Protein AF-A0A6B3CL07-F1 (afdb_monomer)

pLDDT: mean 94.07, std 7.87, range [53.91, 98.44]

Foldseek 3Di:
DPQADPLGWGWDWDDDPVVVPTDIDTQQVVLLCVVPNPVQADPQWDWAALVPRRHDNDNVRTHIDHPVVNVVSCVVVVVD

Structure (mmCIF, N/CA/C/O backbone):
data_AF-A0A6B3CL07-F1
#
_entry.id   AF-A0A6B3CL07-F1
#
loop_
_atom_site.group_PDB
_atom_site.id
_atom_site.type_symbol
_atom_site.label_atom_id
_atom_site.label_alt_id
_atom_site.label_comp_id
_atom_site.label_asym_id
_atom_site.label_entity_id
_atom_site.label_seq_id
_atom_site.pdbx_PDB_ins_code
_atom_site.Cartn_x
_atom_site.Cartn_y
_atom_site.Cartn_z
_atom_site.occupancy
_atom_site.B_iso_or_equiv
_atom_site.auth_seq_id
_atom_site.auth_comp_id
_atom_site.auth_asym_id
_atom_site.auth_atom_id
_atom_site.pdbx_PDB_model_num
ATOM 1 N N . LEU A 1 1 ? 9.106 16.670 5.863 1.00 56.25 1 LEU A N 1
ATOM 2 C CA . LEU A 1 1 ? 7.787 17.203 5.435 1.00 56.25 1 LEU A CA 1
ATOM 3 C C . LEU A 1 1 ? 6.696 16.411 6.147 1.00 56.25 1 LEU A C 1
ATOM 5 O O . LEU A 1 1 ? 6.764 15.194 6.114 1.00 56.25 1 LEU A O 1
ATOM 9 N N . GLY A 1 2 ? 5.746 17.075 6.817 1.00 84.19 2 GLY A N 1
ATOM 10 C CA . GLY A 1 2 ? 4.840 16.481 7.820 1.00 84.19 2 GLY A CA 1
ATOM 11 C C . GLY A 1 2 ? 4.242 15.106 7.485 1.00 84.19 2 GLY A C 1
ATOM 12 O O . GLY A 1 2 ? 4.552 14.132 8.159 1.00 84.19 2 GLY A O 1
ATOM 13 N N . ALA A 1 3 ? 3.400 15.015 6.452 1.00 89.19 3 ALA A N 1
ATOM 14 C CA . ALA A 1 3 ? 2.669 13.790 6.100 1.00 89.19 3 ALA A CA 1
ATOM 15 C C . ALA A 1 3 ? 3.404 12.865 5.103 1.00 89.19 3 ALA A C 1
ATOM 17 O O . ALA A 1 3 ? 2.783 11.966 4.539 1.00 89.19 3 ALA A O 1
ATOM 18 N N . ILE A 1 4 ? 4.702 13.073 4.854 1.00 94.50 4 ILE A N 1
ATOM 19 C CA . ILE A 1 4 ? 5.503 12.277 3.909 1.00 94.50 4 ILE A CA 1
ATOM 20 C C . ILE A 1 4 ? 6.583 11.511 4.682 1.00 94.50 4 ILE A C 1
ATOM 22 O O . ILE A 1 4 ? 7.303 12.097 5.490 1.00 94.50 4 ILE A O 1
ATOM 26 N N . SER A 1 5 ? 6.695 10.198 4.456 1.00 92.69 5 SER A N 1
ATOM 27 C CA . SER A 1 5 ? 7.724 9.358 5.083 1.00 92.69 5 SER A CA 1
ATOM 28 C C . SER A 1 5 ? 9.120 9.633 4.522 1.00 92.69 5 SER A C 1
ATOM 30 O O . SER A 1 5 ? 9.274 10.222 3.457 1.00 92.69 5 SER A O 1
ATOM 32 N N . SER A 1 6 ? 10.156 9.129 5.198 1.00 93.31 6 SER A N 1
ATOM 33 C CA . SER A 1 6 ? 11.544 9.199 4.713 1.00 93.31 6 SER A CA 1
ATOM 34 C C . SER A 1 6 ? 11.761 8.533 3.346 1.00 93.31 6 SER A C 1
ATOM 36 O O . SER A 1 6 ? 12.687 8.901 2.639 1.00 93.31 6 SER A O 1
ATOM 38 N N . SER A 1 7 ? 10.892 7.596 2.951 1.00 91.44 7 SER A N 1
ATOM 39 C CA . SER A 1 7 ? 10.883 6.966 1.622 1.00 91.44 7 SER A CA 1
ATOM 40 C C . SER A 1 7 ? 10.035 7.700 0.567 1.00 91.44 7 SER A C 1
ATOM 42 O O . SER A 1 7 ? 9.820 7.170 -0.520 1.00 91.44 7 SER A O 1
ATOM 44 N N . GLY A 1 8 ? 9.497 8.884 0.883 1.00 94.94 8 GLY A N 1
ATOM 45 C CA . GLY A 1 8 ? 8.707 9.706 -0.043 1.00 94.94 8 GLY A CA 1
ATOM 46 C C . GLY A 1 8 ? 7.214 9.363 -0.124 1.00 94.94 8 GLY A C 1
ATOM 47 O O . GLY A 1 8 ? 6.472 10.044 -0.826 1.00 94.94 8 GLY A O 1
ATOM 48 N N . HIS A 1 9 ? 6.730 8.350 0.604 1.00 96.19 9 HIS A N 1
ATOM 49 C CA . HIS A 1 9 ? 5.311 7.989 0.573 1.00 96.19 9 HIS A CA 1
ATOM 50 C C . HIS A 1 9 ? 4.457 8.897 1.456 1.00 96.19 9 HIS A C 1
ATOM 52 O O . HIS A 1 9 ? 4.780 9.141 2.621 1.00 96.19 9 HIS A O 1
ATOM 58 N N . GLY A 1 10 ? 3.290 9.288 0.944 1.00 96.81 10 GLY A N 1
ATOM 59 C CA . GLY A 1 10 ? 2.249 9.912 1.755 1.00 96.81 10 GLY A CA 1
ATOM 60 C C . GLY A 1 10 ? 1.750 8.981 2.867 1.00 96.81 10 GLY A C 1
ATOM 61 O O . GLY A 1 10 ? 1.573 7.772 2.670 1.00 96.81 10 GLY A O 1
ATOM 62 N N . LYS A 1 11 ? 1.496 9.548 4.045 1.00 96.44 11 LYS A N 1
ATOM 63 C CA . LYS A 1 11 ? 0.912 8.885 5.215 1.00 96.44 11 LYS A CA 1
ATOM 64 C C . LYS A 1 11 ? -0.277 9.696 5.711 1.00 96.44 11 LYS A C 1
ATOM 66 O O . LYS A 1 11 ? -0.204 10.916 5.809 1.00 96.44 11 LYS A O 1
ATOM 71 N N . LEU A 1 12 ? -1.360 9.020 6.079 1.00 94.88 12 LEU A N 1
ATOM 72 C CA . LEU A 1 12 ? -2.514 9.666 6.704 1.00 94.88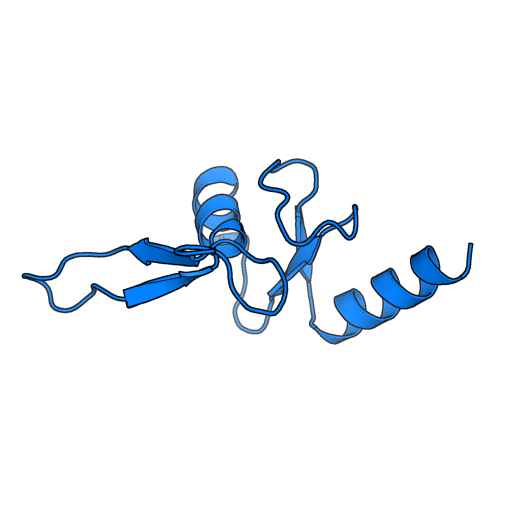 12 LEU A CA 1
ATOM 73 C C . LEU A 1 12 ? -3.154 8.770 7.758 1.00 94.88 12 LEU A C 1
ATOM 75 O O . LEU A 1 12 ? -2.937 7.561 7.778 1.00 94.88 12 LEU A O 1
ATOM 79 N N . ARG A 1 13 ? -3.955 9.361 8.642 1.00 95.44 13 ARG A N 1
ATOM 80 C CA . ARG A 1 13 ? -4.751 8.614 9.617 1.00 95.44 13 ARG A CA 1
ATOM 81 C C . ARG A 1 13 ? -6.104 8.254 9.008 1.00 95.44 13 ARG A C 1
ATOM 83 O O . ARG A 1 13 ? -6.821 9.142 8.566 1.00 95.44 13 ARG A O 1
ATOM 90 N N . ALA A 1 14 ? -6.461 6.975 9.040 1.00 95.12 14 ALA A N 1
ATOM 91 C CA . ALA A 1 14 ? -7.746 6.452 8.579 1.00 95.12 14 ALA A CA 1
ATOM 92 C C . ALA A 1 14 ? -8.409 5.603 9.677 1.00 95.12 14 ALA A C 1
ATOM 94 O O . ALA A 1 14 ? -7.728 5.122 10.584 1.00 95.12 14 ALA A O 1
ATOM 95 N N . GLY A 1 15 ? -9.731 5.427 9.604 1.00 95.56 15 GLY A N 1
ATOM 96 C CA . GLY A 1 15 ? -10.531 4.704 10.603 1.00 95.56 15 GLY A CA 1
ATOM 97 C C . GLY A 1 15 ? -11.113 5.600 11.704 1.00 95.56 15 GLY A C 1
ATOM 98 O O . GLY A 1 15 ? -10.944 6.819 11.698 1.00 95.56 15 GLY A O 1
ATOM 99 N N . SER A 1 16 ? -11.807 4.996 12.670 1.00 97.31 16 SER A N 1
ATOM 100 C CA . SER A 1 16 ? -12.533 5.707 13.732 1.00 97.31 16 SER A CA 1
ATOM 101 C C . SER A 1 16 ? -11.798 5.622 15.067 1.00 97.31 16 SER A C 1
ATOM 103 O O . SER A 1 16 ? -11.432 4.537 15.516 1.00 97.31 16 SER A O 1
ATOM 105 N N . ARG A 1 17 ? -11.601 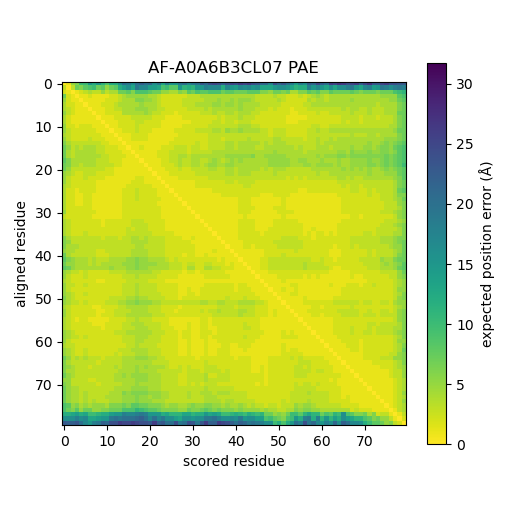6.767 15.737 1.00 95.31 17 ARG A N 1
ATOM 106 C CA . ARG A 1 17 ? -11.033 6.792 17.099 1.00 95.31 17 ARG A CA 1
ATOM 107 C C . ARG A 1 17 ? -11.989 6.164 18.112 1.00 95.31 17 ARG A C 1
ATOM 109 O O . ARG A 1 17 ? -11.553 5.367 18.929 1.00 95.31 17 ARG A O 1
ATOM 116 N N . LYS A 1 18 ? -13.289 6.475 18.013 1.00 98.00 18 LYS A N 1
ATOM 117 C CA . LYS A 1 18 ? -14.330 5.938 18.906 1.00 98.00 18 LYS A CA 1
ATOM 118 C C . LYS A 1 18 ? -14.436 4.415 18.805 1.00 98.00 18 LYS A C 1
ATOM 120 O O . LYS A 1 18 ? -14.606 3.756 19.818 1.00 98.00 18 LYS A O 1
ATOM 125 N N . ALA A 1 19 ? -14.322 3.871 17.593 1.00 97.69 19 ALA A N 1
ATOM 126 C CA . ALA A 1 19 ? -14.389 2.428 17.363 1.00 97.69 19 ALA A CA 1
ATOM 127 C C . ALA A 1 19 ? -13.036 1.711 17.541 1.00 97.69 19 ALA A C 1
ATOM 129 O O . ALA A 1 19 ? -12.948 0.522 17.263 1.00 97.69 19 ALA A O 1
ATOM 130 N N . GLY A 1 20 ? -11.964 2.417 17.925 1.00 97.50 20 GLY A N 1
ATOM 131 C CA . GLY A 1 20 ? -10.634 1.821 18.096 1.00 97.50 20 GLY A CA 1
ATOM 132 C C . GLY A 1 20 ? -9.939 1.372 16.801 1.00 97.50 20 GLY A C 1
ATOM 133 O O . GLY A 1 20 ? -8.904 0.722 16.865 1.00 97.50 20 GLY A O 1
ATOM 134 N N . THR A 1 21 ? -10.456 1.728 15.620 1.00 96.69 21 THR A N 1
ATOM 135 C CA . THR A 1 21 ? -9.898 1.316 14.314 1.00 96.69 21 THR A CA 1
ATOM 136 C C . THR A 1 21 ? -8.955 2.349 13.693 1.00 96.69 21 THR A C 1
ATOM 138 O O . THR A 1 21 ? -8.422 2.136 12.603 1.00 96.69 21 THR A O 1
ATOM 141 N N . SER A 1 22 ? -8.752 3.493 14.355 1.00 97.19 22 SER A N 1
ATOM 142 C CA . SER A 1 22 ? -7.921 4.578 13.832 1.00 97.19 22 SER A CA 1
ATOM 143 C C . SER A 1 22 ? -6.436 4.216 13.797 1.00 97.19 22 SER A C 1
ATOM 145 O O . SER A 1 22 ? -5.807 4.037 14.840 1.00 97.19 22 SER A O 1
ATOM 147 N N . ARG A 1 23 ? -5.834 4.233 12.607 1.00 96.62 23 ARG A N 1
ATOM 148 C CA . ARG A 1 23 ? -4.404 3.958 12.401 1.00 96.62 23 ARG A CA 1
ATOM 149 C C . ARG A 1 23 ? -3.803 4.839 11.312 1.00 96.62 23 ARG A C 1
ATOM 151 O O . ARG A 1 23 ? -4.522 5.371 10.469 1.00 96.62 23 ARG A O 1
ATOM 158 N N . VAL A 1 24 ? -2.482 5.000 11.337 1.00 95.69 24 VAL A N 1
ATOM 159 C CA . VAL A 1 24 ? -1.747 5.626 10.230 1.00 95.69 24 VAL A CA 1
ATOM 160 C C . VAL A 1 24 ? -1.562 4.590 9.125 1.00 95.69 24 VAL A C 1
ATOM 162 O O . VAL A 1 24 ? -1.121 3.475 9.388 1.00 95.69 24 VAL A O 1
ATOM 165 N N . VAL A 1 25 ? -1.911 4.954 7.897 1.00 95.69 25 VAL A N 1
ATOM 166 C CA . VAL A 1 25 ? -1.820 4.115 6.698 1.00 95.69 25 VAL A CA 1
ATOM 167 C C . VAL A 1 25 ? -0.986 4.807 5.624 1.00 95.69 25 VAL A C 1
ATOM 169 O O . VAL A 1 25 ? -0.794 6.025 5.653 1.00 95.69 25 VAL A O 1
ATOM 172 N N . THR A 1 26 ? -0.484 4.029 4.665 1.00 96.81 26 THR A N 1
ATOM 173 C CA . THR A 1 26 ? 0.155 4.568 3.459 1.00 96.81 26 THR A CA 1
ATOM 174 C C . THR A 1 26 ? -0.906 5.046 2.475 1.00 96.81 26 THR A C 1
ATOM 176 O O . THR A 1 26 ? -1.869 4.323 2.219 1.00 96.81 26 THR A O 1
ATOM 179 N N . ALA A 1 27 ? -0.717 6.244 1.921 1.00 97.31 27 ALA A N 1
ATOM 180 C CA . ALA A 1 27 ? -1.693 6.899 1.056 1.00 97.31 27 ALA A CA 1
ATOM 181 C C . ALA A 1 27 ? -2.057 6.049 -0.167 1.00 97.31 27 ALA A C 1
ATOM 183 O O . ALA A 1 27 ? -3.237 5.783 -0.370 1.00 97.31 27 ALA A O 1
ATOM 184 N N . HIS A 1 28 ? -1.067 5.517 -0.893 1.00 97.44 28 HIS A N 1
ATOM 185 C CA . HIS A 1 28 ? -1.338 4.730 -2.100 1.00 97.44 28 HIS A CA 1
ATOM 186 C C . HIS A 1 28 ? -2.044 3.398 -1.804 1.00 97.44 28 HIS A C 1
ATOM 188 O O . HIS A 1 28 ? -2.830 2.932 -2.617 1.00 97.44 28 HIS A O 1
ATOM 194 N N . VAL A 1 29 ? -1.820 2.789 -0.631 1.00 97.44 29 VAL A N 1
ATOM 195 C CA . VAL A 1 29 ? -2.512 1.542 -0.256 1.00 97.44 29 VAL A CA 1
ATOM 196 C C . VAL A 1 29 ? -3.984 1.824 0.010 1.00 97.44 29 VAL A C 1
ATOM 198 O O . VAL A 1 29 ? -4.853 1.105 -0.476 1.00 97.44 29 VAL A O 1
ATOM 201 N N . LEU A 1 30 ? -4.274 2.896 0.754 1.00 97.25 30 LEU A N 1
ATOM 202 C CA . LEU A 1 30 ? -5.651 3.325 0.972 1.00 97.25 30 LEU A CA 1
ATOM 203 C C . LEU A 1 30 ? -6.318 3.730 -0.350 1.00 97.25 30 LEU A C 1
ATOM 205 O O . LEU A 1 30 ? -7.438 3.305 -0.615 1.00 97.25 30 LEU A O 1
ATOM 209 N N . GLY A 1 31 ? -5.628 4.517 -1.177 1.00 97.75 31 GLY A N 1
ATOM 210 C CA . GLY A 1 31 ? -6.113 4.953 -2.484 1.00 97.75 31 GLY A CA 1
ATOM 211 C C . GLY A 1 31 ? -6.433 3.781 -3.411 1.00 97.75 31 GLY A C 1
ATOM 212 O O . GLY A 1 31 ? -7.500 3.771 -4.017 1.00 97.75 31 GLY A O 1
ATOM 213 N N . TYR A 1 32 ? -5.572 2.761 -3.456 1.00 98.44 32 TYR A N 1
ATOM 214 C CA . TYR A 1 32 ? -5.803 1.549 -4.242 1.00 98.44 32 TYR A CA 1
ATOM 215 C C . TYR A 1 32 ? -7.088 0.833 -3.818 1.00 98.44 32 TYR A C 1
ATOM 217 O O . TYR A 1 32 ? -7.928 0.512 -4.654 1.00 98.44 32 TYR A O 1
ATOM 225 N N . VAL A 1 33 ? -7.286 0.644 -2.510 1.00 97.44 33 VAL A N 1
ATOM 226 C CA . VAL A 1 33 ? -8.498 0.004 -1.974 1.00 97.44 33 VAL A CA 1
ATOM 227 C C . VAL A 1 33 ? -9.754 0.829 -2.268 1.00 97.44 33 VAL A C 1
ATOM 229 O O . VAL A 1 33 ? -10.801 0.251 -2.541 1.00 97.44 33 VAL A O 1
ATOM 232 N N . ILE A 1 34 ? -9.669 2.163 -2.250 1.00 97.38 34 ILE A N 1
ATOM 233 C CA . ILE A 1 34 ? -10.788 3.042 -2.632 1.00 97.38 34 ILE A CA 1
ATOM 234 C C . ILE A 1 34 ? -11.117 2.894 -4.125 1.00 97.38 34 ILE A C 1
ATOM 236 O O . ILE A 1 34 ? -12.290 2.832 -4.480 1.00 97.38 34 ILE A O 1
ATOM 240 N N . ALA A 1 35 ? -10.101 2.836 -4.989 1.00 98.25 35 ALA A N 1
ATOM 241 C CA . ALA A 1 35 ? -10.274 2.808 -6.441 1.00 98.25 35 ALA A CA 1
ATOM 242 C C . ALA A 1 35 ? -10.693 1.433 -6.991 1.00 98.25 35 ALA A C 1
ATOM 244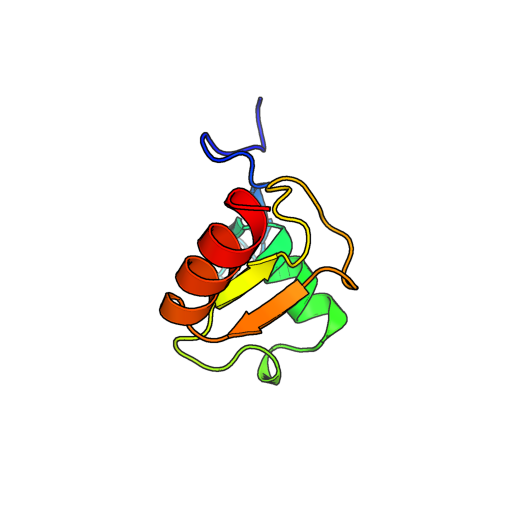 O O . ALA A 1 35 ? -11.447 1.367 -7.959 1.00 98.25 35 ALA A O 1
ATOM 245 N N . HIS A 1 36 ? -10.212 0.343 -6.385 1.00 97.62 36 HIS A N 1
ATOM 246 C CA . HIS A 1 36 ? -10.368 -1.022 -6.909 1.00 97.62 36 HIS A CA 1
ATOM 247 C C . HIS A 1 36 ? -11.145 -1.962 -5.974 1.00 97.62 36 HIS A C 1
ATOM 249 O O . HIS A 1 36 ? -11.493 -3.074 -6.366 1.00 97.62 36 HIS A O 1
ATOM 255 N N . GLY A 1 37 ? -11.438 -1.529 -4.746 1.00 97.69 37 GLY A N 1
ATOM 256 C CA . GLY A 1 37 ? -12.035 -2.363 -3.706 1.00 97.69 37 GLY A CA 1
ATOM 257 C C . GLY A 1 37 ? -11.002 -3.198 -2.942 1.00 97.69 37 GLY A C 1
ATOM 258 O O . GLY A 1 37 ? -9.921 -3.514 -3.432 1.00 97.69 37 GLY A O 1
ATOM 259 N N . ALA A 1 38 ? -11.341 -3.586 -1.709 1.00 95.75 38 ALA A N 1
ATOM 260 C CA . ALA A 1 38 ? -10.417 -4.309 -0.829 1.00 95.75 38 ALA A CA 1
ATOM 261 C C . ALA A 1 38 ? -10.045 -5.707 -1.354 1.00 95.75 38 ALA A C 1
ATOM 263 O O . ALA A 1 38 ? -8.913 -6.140 -1.174 1.00 95.75 38 ALA A O 1
ATOM 264 N N . ALA A 1 39 ? -10.968 -6.385 -2.043 1.00 96.94 39 ALA A N 1
ATOM 265 C CA . ALA A 1 39 ? -10.725 -7.708 -2.620 1.00 96.94 39 ALA A CA 1
ATOM 266 C C . ALA A 1 39 ? -9.676 -7.698 -3.749 1.00 96.94 39 ALA A C 1
ATOM 268 O O . ALA A 1 39 ? -9.083 -8.734 -4.033 1.00 96.94 39 ALA A O 1
ATOM 269 N N . ALA A 1 40 ? -9.420 -6.537 -4.367 1.00 97.38 40 ALA A N 1
ATOM 270 C CA . ALA A 1 40 ? -8.388 -6.382 -5.390 1.00 97.38 40 ALA A CA 1
ATOM 271 C C . ALA A 1 40 ? -6.962 -6.346 -4.812 1.00 97.38 40 ALA A C 1
ATOM 273 O O . ALA A 1 40 ? -5.999 -6.402 -5.571 1.00 97.38 40 ALA A O 1
ATOM 274 N N . LEU A 1 41 ? -6.810 -6.259 -3.484 1.00 97.50 41 LEU A N 1
ATOM 275 C CA . LEU A 1 41 ? -5.526 -6.368 -2.795 1.00 97.50 41 LEU A CA 1
ATOM 276 C C . LEU A 1 41 ? -5.528 -7.623 -1.904 1.00 97.50 41 LEU A C 1
ATOM 278 O O . LEU A 1 41 ? -5.843 -7.520 -0.716 1.00 97.50 41 LEU A O 1
ATOM 282 N N . PRO A 1 42 ? -5.208 -8.808 -2.462 1.00 96.12 42 PRO A N 1
ATOM 283 C CA . PRO A 1 42 ? -5.191 -10.052 -1.703 1.00 96.12 42 PRO A CA 1
ATOM 284 C C . PRO A 1 42 ? -4.201 -10.012 -0.539 1.00 96.12 42 PRO A C 1
ATOM 286 O O . PRO A 1 42 ? -3.243 -9.235 -0.524 1.00 96.12 42 PRO A O 1
ATOM 289 N N . GLU A 1 43 ? -4.396 -10.898 0.433 1.00 94.69 43 GLU A N 1
ATOM 290 C CA . GLU A 1 43 ? -3.442 -11.057 1.525 1.00 94.69 43 GLU A CA 1
ATOM 291 C C . GLU A 1 43 ? -2.031 -11.371 0.989 1.00 94.69 43 GLU A C 1
ATOM 293 O O . GLU A 1 43 ? -1.855 -12.035 -0.035 1.00 94.69 43 GLU A O 1
ATOM 298 N N . GLY A 1 44 ? -1.011 -10.808 1.639 1.00 94.19 44 GLY A N 1
ATOM 299 C CA . GLY A 1 44 ? 0.387 -10.920 1.210 1.00 94.19 44 GLY A CA 1
ATOM 300 C C . GLY A 1 44 ? 0.780 -10.043 0.013 1.00 94.19 44 GLY A C 1
ATOM 301 O O . GLY A 1 44 ? 1.976 -9.846 -0.213 1.00 94.19 44 GLY A O 1
ATOM 302 N N . HIS A 1 45 ? -0.178 -9.460 -0.718 1.00 97.69 45 HIS A N 1
ATOM 303 C CA . HIS A 1 45 ? 0.124 -8.553 -1.824 1.00 97.69 45 HIS A CA 1
ATOM 304 C C . HI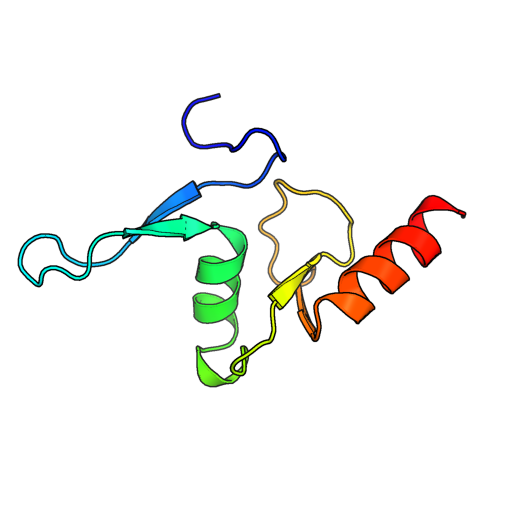S A 1 45 ? 0.459 -7.144 -1.338 1.00 97.69 45 HIS A C 1
ATOM 306 O O . HIS A 1 45 ? 0.029 -6.673 -0.281 1.00 97.69 45 HIS A O 1
ATOM 312 N N . VAL A 1 46 ? 1.239 -6.444 -2.154 1.00 97.19 46 VAL A N 1
ATOM 313 C CA . VAL A 1 46 ? 1.597 -5.041 -1.966 1.00 97.19 46 VAL A CA 1
ATOM 314 C C . VAL A 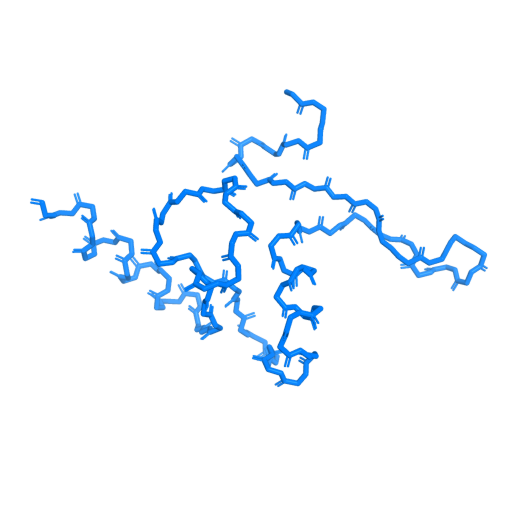1 46 ? 1.106 -4.237 -3.162 1.00 97.19 46 VAL A C 1
ATOM 316 O O . VAL A 1 46 ? 1.025 -4.747 -4.279 1.00 97.19 46 VAL A O 1
ATOM 319 N N . VAL A 1 47 ? 0.809 -2.961 -2.931 1.00 97.69 47 VAL A N 1
ATOM 320 C CA . VAL A 1 47 ? 0.580 -2.012 -4.021 1.00 97.69 47 VAL A CA 1
ATOM 321 C C . VAL A 1 47 ? 1.936 -1.566 -4.554 1.00 97.69 47 VAL A C 1
ATOM 323 O O . VAL A 1 47 ? 2.805 -1.140 -3.791 1.00 97.69 47 VAL A O 1
ATOM 326 N N . ARG A 1 48 ? 2.114 -1.694 -5.862 1.00 96.81 48 ARG A N 1
ATOM 327 C CA . ARG A 1 48 ? 3.333 -1.376 -6.603 1.00 96.81 48 ARG A CA 1
ATOM 328 C C . ARG A 1 48 ? 3.071 -0.184 -7.504 1.00 96.81 48 ARG A C 1
ATOM 330 O O . ARG A 1 48 ? 1.989 -0.074 -8.078 1.00 96.81 48 ARG A O 1
ATOM 337 N N . HIS A 1 49 ? 4.075 0.669 -7.656 1.00 96.31 49 HIS A N 1
ATOM 338 C CA . HIS A 1 49 ? 4.052 1.743 -8.640 1.00 96.31 49 HIS A CA 1
ATOM 339 C C . HIS A 1 49 ? 4.655 1.262 -9.957 1.00 96.31 49 HIS A C 1
ATOM 341 O O . HIS A 1 49 ? 5.723 0.655 -9.963 1.00 96.31 49 HIS A O 1
ATOM 347 N N . THR A 1 50 ? 4.007 1.576 -11.075 1.00 96.12 50 THR A N 1
ATOM 348 C CA . THR A 1 50 ? 4.583 1.372 -12.414 1.00 96.12 50 THR A CA 1
ATOM 349 C C . THR A 1 50 ? 5.472 2.538 -12.857 1.00 96.12 50 THR A C 1
ATOM 351 O O . THR A 1 50 ? 6.223 2.397 -13.817 1.00 96.12 50 THR A O 1
ATOM 354 N N . CYS A 1 51 ? 5.409 3.674 -12.151 1.00 95.19 51 CYS A N 1
ATOM 355 C CA . CYS A 1 51 ? 6.135 4.910 -12.463 1.00 95.19 51 CYS A CA 1
ATOM 356 C C . CYS A 1 51 ? 7.323 5.217 -11.530 1.00 95.19 51 CYS A C 1
ATOM 358 O O . CYS A 1 51 ? 7.940 6.262 -11.690 1.00 95.19 51 CYS A O 1
ATOM 360 N N . ASP A 1 52 ? 7.585 4.376 -10.522 1.00 92.56 52 ASP A N 1
ATOM 361 C CA . ASP A 1 52 ? 8.655 4.531 -9.511 1.00 92.56 52 ASP A CA 1
ATOM 362 C C . ASP A 1 52 ? 8.690 5.863 -8.726 1.00 92.56 52 ASP A C 1
ATOM 364 O O . ASP A 1 52 ? 9.654 6.153 -8.024 1.00 92.56 52 ASP A O 1
ATOM 368 N N . GLU A 1 53 ? 7.611 6.648 -8.765 1.00 94.75 53 GLU A N 1
ATOM 369 C CA . GLU A 1 53 ? 7.470 7.893 -8.002 1.00 94.75 53 GLU A CA 1
ATOM 370 C C . GLU A 1 53 ? 6.718 7.637 -6.686 1.00 94.75 53 GLU A C 1
ATOM 372 O O . GLU A 1 53 ? 5.492 7.491 -6.670 1.00 94.75 53 GLU A O 1
ATOM 377 N N . SER A 1 54 ? 7.450 7.599 -5.568 1.00 93.88 54 SER A N 1
ATOM 378 C CA . SER A 1 54 ? 6.926 7.272 -4.231 1.00 93.88 54 SER A CA 1
ATOM 379 C C . SER A 1 54 ? 5.762 8.150 -3.767 1.00 93.88 54 SER A C 1
ATOM 381 O O . SER A 1 54 ? 4.936 7.683 -2.968 1.00 93.88 54 SER A O 1
ATOM 383 N N . SER A 1 55 ? 5.703 9.407 -4.216 1.00 95.06 55 SER A N 1
ATOM 384 C CA . SER A 1 55 ? 4.645 10.352 -3.849 1.00 95.06 55 SER A CA 1
ATOM 385 C C . SER A 1 55 ? 3.397 10.248 -4.735 1.00 95.06 55 SER A C 1
ATOM 387 O O . 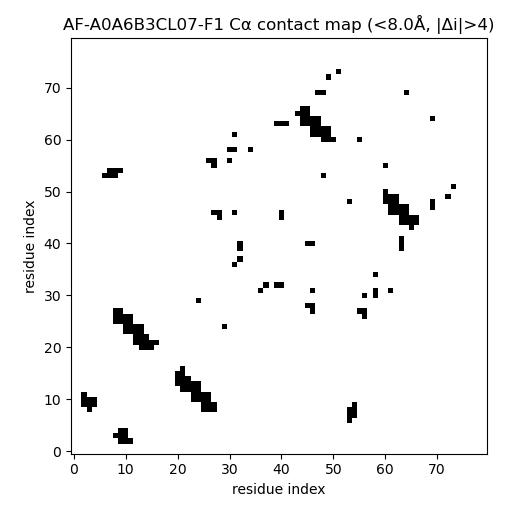SER A 1 55 ? 2.334 10.734 -4.338 1.00 95.06 55 SER A O 1
ATOM 389 N N . CYS A 1 56 ? 3.476 9.566 -5.886 1.00 97.00 56 CYS A N 1
ATOM 390 C CA . CYS A 1 56 ? 2.397 9.464 -6.870 1.00 97.00 56 CYS A CA 1
ATOM 391 C C . CYS A 1 56 ? 1.107 8.904 -6.249 1.00 97.00 56 CYS A C 1
ATOM 393 O O . CYS A 1 56 ? 1.141 7.926 -5.505 1.00 97.00 56 CYS A O 1
ATOM 395 N N . GLN A 1 57 ? -0.045 9.505 -6.564 1.00 97.56 57 GLN A N 1
ATOM 396 C CA . GLN A 1 57 ? -1.360 9.012 -6.128 1.00 97.56 57 GLN A CA 1
ATOM 397 C C . GLN A 1 57 ? -2.320 8.699 -7.292 1.00 97.56 57 GLN A C 1
ATOM 399 O O . GLN A 1 57 ? -3.527 8.582 -7.087 1.00 97.56 57 GLN A O 1
ATOM 404 N N . LEU A 1 58 ? -1.808 8.594 -8.525 1.00 97.69 58 LEU A N 1
ATOM 405 C CA . LEU A 1 58 ? -2.628 8.307 -9.702 1.00 97.69 58 LEU A CA 1
ATOM 406 C C . LEU A 1 58 ? -2.963 6.811 -9.765 1.00 97.69 58 LEU A C 1
ATOM 408 O O . LEU A 1 58 ? -2.065 5.988 -9.922 1.00 97.69 58 LEU A O 1
ATOM 412 N N . ALA A 1 59 ? -4.253 6.470 -9.715 1.00 97.62 59 ALA A N 1
ATOM 413 C CA . ALA A 1 59 ? -4.702 5.076 -9.664 1.00 97.62 59 ALA A CA 1
ATOM 414 C C . ALA A 1 59 ? -4.243 4.225 -10.859 1.00 97.62 59 ALA A C 1
ATOM 416 O O . ALA A 1 59 ? -3.910 3.056 -10.694 1.00 97.62 59 ALA A O 1
ATOM 417 N N . ALA A 1 60 ? -4.135 4.829 -12.046 1.00 98.00 60 ALA A N 1
ATOM 418 C CA . ALA A 1 60 ? -3.647 4.154 -13.249 1.00 98.00 60 ALA A CA 1
ATOM 419 C C . ALA A 1 60 ? -2.175 3.699 -13.158 1.00 98.00 60 ALA A C 1
ATOM 421 O O . ALA A 1 60 ? -1.730 2.908 -13.985 1.00 98.00 60 ALA A O 1
ATOM 422 N N . HIS A 1 61 ? -1.409 4.192 -12.179 1.00 97.69 61 HIS A N 1
ATOM 423 C CA . HIS A 1 61 ? -0.010 3.812 -11.960 1.00 97.69 61 HIS A CA 1
ATOM 424 C C . HIS A 1 61 ? 0.165 2.748 -10.870 1.00 97.69 61 HIS A C 1
ATOM 426 O O . HIS A 1 61 ? 1.297 2.474 -10.464 1.00 97.69 61 HIS A O 1
ATOM 432 N N . TRP A 1 62 ? -0.925 2.166 -10.368 1.00 97.94 62 TRP A N 1
ATOM 433 C CA . TRP A 1 62 ? -0.880 1.147 -9.328 1.00 97.94 62 TRP A CA 1
ATOM 434 C C . TRP A 1 62 ? -1.220 -0.238 -9.857 1.00 97.94 62 TRP A C 1
ATOM 436 O O . TRP A 1 62 ? -2.166 -0.418 -10.619 1.00 97.94 62 TRP A O 1
ATOM 446 N N . VAL A 1 63 ? -0.495 -1.236 -9.362 1.00 97.38 63 VAL A N 1
ATOM 447 C CA . VAL A 1 63 ? -0.832 -2.654 -9.534 1.00 97.38 63 VAL A CA 1
ATOM 448 C C . VAL A 1 63 ? -0.669 -3.389 -8.206 1.00 97.38 63 VAL A C 1
ATOM 450 O O . VAL A 1 63 ? 0.214 -3.053 -7.415 1.00 97.38 63 VAL A O 1
ATOM 453 N N . ALA A 1 64 ? -1.512 -4.387 -7.941 1.00 98.19 64 ALA A N 1
ATOM 454 C CA . ALA A 1 64 ? -1.297 -5.318 -6.837 1.00 98.19 64 ALA A CA 1
ATOM 455 C C . ALA A 1 64 ? -0.371 -6.451 -7.299 1.00 98.19 64 ALA A C 1
ATOM 457 O O . ALA A 1 64 ? -0.479 -6.927 -8.427 1.00 98.19 64 ALA A O 1
ATOM 458 N N . GLY A 1 65 ? 0.542 -6.885 -6.438 1.00 97.44 65 GLY A N 1
ATOM 459 C CA . GLY A 1 65 ? 1.423 -8.015 -6.731 1.00 97.44 65 GLY A CA 1
ATOM 460 C C . GLY A 1 65 ? 2.276 -8.406 -5.537 1.00 97.44 65 GLY A C 1
ATOM 461 O O . GLY A 1 65 ? 2.159 -7.823 -4.455 1.00 97.44 65 GLY A O 1
ATOM 462 N N . GLU A 1 66 ? 3.171 -9.366 -5.733 1.00 97.44 66 GLU A N 1
ATOM 463 C CA . GLU A 1 66 ? 4.090 -9.772 -4.679 1.00 97.44 66 GLU A CA 1
ATOM 464 C C . GLU A 1 66 ? 5.195 -8.735 -4.464 1.00 97.44 66 GLU A C 1
ATOM 466 O O . GLU A 1 66 ? 5.553 -7.940 -5.343 1.00 97.44 66 GLU A O 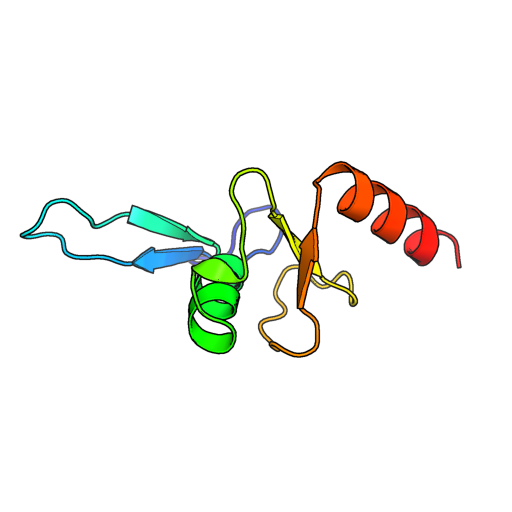1
ATOM 471 N N . ARG A 1 67 ? 5.807 -8.769 -3.276 1.00 95.94 67 ARG A N 1
ATOM 472 C CA . ARG A 1 67 ? 6.977 -7.933 -2.990 1.00 95.94 67 ARG A CA 1
ATOM 473 C C . ARG A 1 67 ? 8.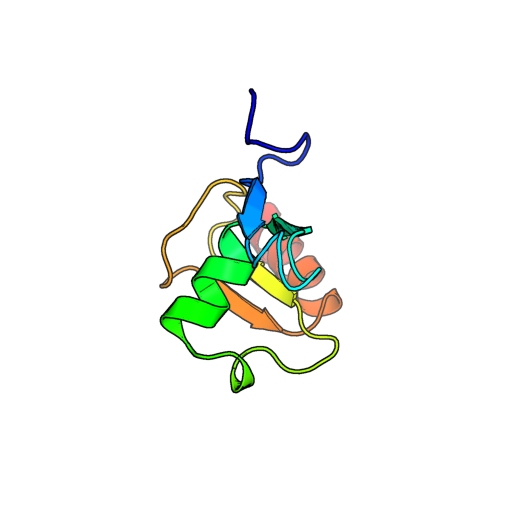140 -8.235 -3.937 1.00 95.94 67 ARG A C 1
ATOM 475 O O . ARG A 1 67 ? 8.854 -7.307 -4.312 1.00 95.94 67 ARG A O 1
ATOM 482 N N . LEU A 1 68 ? 8.327 -9.498 -4.318 1.00 96.31 68 LEU A N 1
ATOM 483 C CA . LEU A 1 68 ? 9.393 -9.897 -5.234 1.00 96.31 68 LEU A CA 1
ATOM 484 C C . LEU A 1 68 ? 9.218 -9.253 -6.611 1.00 96.31 68 LEU A C 1
ATOM 486 O O . LEU A 1 68 ? 10.188 -8.770 -7.193 1.00 96.31 68 LEU A O 1
ATOM 490 N N . ASP A 1 69 ? 7.985 -9.162 -7.096 1.00 95.81 69 ASP A N 1
ATOM 491 C CA . ASP A 1 69 ? 7.716 -8.518 -8.374 1.00 95.81 69 ASP A CA 1
ATOM 492 C C . ASP A 1 69 ? 7.976 -7.013 -8.326 1.00 95.81 69 ASP A C 1
ATOM 494 O O . ASP A 1 69 ? 8.512 -6.469 -9.280 1.00 95.81 69 ASP A O 1
ATOM 498 N N . ASN A 1 70 ? 7.687 -6.341 -7.204 1.00 94.00 70 ASN A N 1
ATOM 499 C CA . ASN A 1 70 ? 8.060 -4.932 -7.021 1.00 94.00 70 ASN A CA 1
ATOM 500 C C . ASN A 1 70 ? 9.570 -4.710 -7.182 1.00 94.00 70 ASN A C 1
ATOM 502 O O . ASN A 1 70 ? 10.002 -3.720 -7.765 1.00 94.00 70 ASN A O 1
ATOM 506 N N . ILE A 1 71 ? 10.369 -5.625 -6.628 1.00 93.88 71 ILE A N 1
ATOM 507 C CA . ILE A 1 71 ? 11.831 -5.568 -6.702 1.00 93.88 71 ILE A CA 1
ATOM 508 C C . ILE A 1 71 ? 12.285 -5.784 -8.150 1.00 93.88 71 ILE A C 1
ATOM 510 O O . ILE A 1 71 ? 13.075 -4.996 -8.664 1.00 93.88 71 ILE A O 1
ATOM 514 N N . ARG A 1 72 ? 11.756 -6.817 -8.821 1.00 94.81 72 ARG A N 1
ATOM 515 C CA . ARG A 1 72 ? 12.062 -7.121 -10.231 1.00 94.81 72 ARG A CA 1
ATOM 516 C C . ARG A 1 72 ? 11.746 -5.942 -11.148 1.00 94.81 72 ARG A C 1
ATOM 518 O O . ARG A 1 72 ? 12.580 -5.562 -11.960 1.00 94.81 72 ARG A O 1
ATOM 525 N N . ASP A 1 73 ? 10.571 -5.355 -10.976 1.00 91.62 73 ASP A N 1
ATOM 526 C CA . ASP A 1 73 ? 10.096 -4.188 -11.711 1.00 91.62 73 ASP A CA 1
ATOM 527 C C . ASP A 1 73 ? 11.032 -2.988 -11.600 1.00 91.62 73 ASP A C 1
ATOM 529 O O . ASP A 1 73 ? 11.403 -2.392 -12.610 1.00 91.62 73 ASP A O 1
ATOM 533 N N . TYR A 1 74 ? 11.410 -2.649 -10.365 1.00 90.19 74 TYR A N 1
ATOM 534 C CA . TYR A 1 74 ? 12.295 -1.528 -10.089 1.00 90.19 74 TYR A CA 1
ATOM 535 C C . TYR A 1 74 ? 13.642 -1.719 -10.790 1.00 90.19 74 TYR A C 1
ATOM 537 O O . TYR A 1 74 ? 14.080 -0.836 -11.521 1.00 90.19 74 TYR A O 1
ATOM 545 N N . TYR A 1 75 ? 14.263 -2.896 -10.655 1.00 92.75 75 TYR A N 1
ATOM 546 C CA . TYR A 1 75 ? 15.522 -3.189 -11.347 1.00 92.75 75 TYR A CA 1
ATOM 547 C C . TYR A 1 75 ? 15.370 -3.188 -12.875 1.00 92.75 75 TYR A C 1
ATOM 549 O O . TYR A 1 75 ? 16.246 -2.687 -13.575 1.00 92.75 75 TYR A O 1
ATOM 557 N N . ALA A 1 76 ? 14.255 -3.689 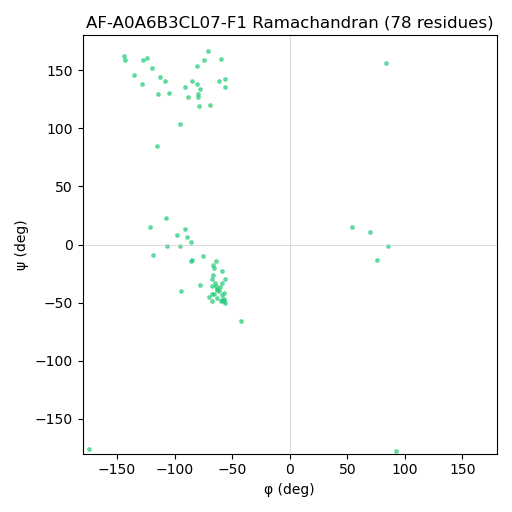-13.411 1.00 91.12 76 ALA A N 1
ATOM 558 C CA . ALA A 1 76 ? 14.004 -3.694 -14.852 1.00 91.12 76 ALA A CA 1
ATOM 559 C C . ALA A 1 76 ? 13.834 -2.283 -15.450 1.00 91.12 76 ALA A C 1
ATOM 561 O O . ALA A 1 76 ? 14.079 -2.096 -16.644 1.00 91.12 76 ALA A O 1
ATOM 562 N N . ARG A 1 77 ? 13.405 -1.297 -14.650 1.00 88.44 77 ARG A N 1
ATOM 563 C CA . ARG A 1 77 ? 13.239 0.105 -15.074 1.00 88.44 77 ARG A CA 1
ATOM 564 C C . ARG A 1 77 ? 14.457 0.970 -14.771 1.00 88.44 77 ARG A C 1
ATOM 566 O O . ARG A 1 77 ? 14.835 1.769 -15.617 1.00 88.44 77 ARG A O 1
ATOM 573 N N . ALA A 1 78 ? 15.092 0.781 -13.617 1.00 79.75 78 ALA A N 1
ATOM 574 C CA . ALA A 1 78 ? 16.261 1.550 -13.189 1.00 79.75 78 ALA A CA 1
ATOM 575 C C . ALA A 1 78 ? 17.517 1.303 -14.049 1.00 79.75 78 ALA A C 1
ATOM 577 O O . ALA A 1 78 ? 18.454 2.094 -13.996 1.00 79.75 78 ALA A O 1
ATOM 578 N N . HIS A 1 79 ? 17.546 0.211 -14.821 1.00 62.22 79 HIS A N 1
ATOM 579 C CA . HIS A 1 79 ? 18.646 -0.148 -15.724 1.00 62.22 79 HIS A CA 1
ATOM 580 C C . HIS A 1 79 ? 18.309 0.029 -17.218 1.00 62.22 79 HIS A C 1
ATOM 582 O O . HIS A 1 79 ? 18.922 -0.626 -18.062 1.00 62.22 79 HIS A O 1
ATOM 588 N N . ARG A 1 80 ? 17.335 0.883 -17.551 1.00 53.91 80 ARG A N 1
ATOM 589 C CA . ARG A 1 80 ? 17.126 1.395 -18.916 1.00 53.91 80 ARG A CA 1
ATOM 590 C C . ARG A 1 80 ? 17.806 2.744 -19.089 1.00 53.91 80 ARG A C 1
ATOM 592 O O . ARG A 1 80 ? 18.265 2.991 -20.223 1.00 53.91 80 ARG A O 1
#

Sequence (80 aa):
LGAISSSGHGKLRAGSRKAGTSRVVTAHVLGYVIAHGAAALPEGHVVRHTCDESSCQLAAHWVAGERLDNIRDYYARAHR

Radius of gyration: 13.72 Å; Cα contacts (8 Å, |Δi|>4): 96; chains: 1; bounding box: 33×28×38 Å

Nearest PDB structures (foldseek):
  1u3e-assembly1_M  TM=8.174E-01  e=8.663E-03  Okubovirus SPO1
  1a73-assembly1_A  TM=7.063E-01  e=1.206E-01  Physarum polycephalum
  1cyq-assembly1_A  TM=7.092E-01  e=1.286E-01  Physarum polycephalum
  2o6m-assembly1_B  TM=7.163E-01  e=1.462E-01  Physarum polycephalum

Solvent-accessible surface area (backbone atoms only — not comparable to full-atom values): 4869 Å² total; per-residue (Å²): 108,93,52,40,46,98,78,43,32,40,45,44,79,47,73,39,70,92,77,70,56,49,43,79,44,52,41,56,58,55,49,46,33,72,76,63,35,62,83,64,54,49,89,87,45,39,80,35,65,80,74,78,54,55,64,60,76,61,70,93,40,54,45,67,40,48,66,67,53,49,54,53,51,49,54,68,56,78,74,111

Mean predicted aligned error: 3.39 Å

Secondary structure (DSSP, 8-state):
-TTB-TTS-BEEEES-TTTT--EEEEHHHHHHHHHH-GGGS-TT-EEEESS--TT---GGGEEEE-HHHHHHHHHHHHT-